Protein AF-A0A452SRJ9-F1 (afdb_monomer_lite)

Foldseek 3Di:
DCPVVNVVVVVVCVVVVVVVVVVVVVVVVVVVVVVCVVVVHDDDPVPDQDPVNDDPPVVVVVVVVVVVVVVVVVVVVVVD

Sequence (80 aa):
LLDDTDILIMIYENDDVKEAVVYNDRMFCIRTALDLTMRQQILLKEQWTKYEEDKFYLELYLKEHLLLVFLIETILIGIR

Organism: Ursus americanus (NCBI:txid9643)

Radius of gyration: 19.87 Å; chains: 1; bounding box: 34×47×52 Å

InterPro domains:
  IPR003197 Cytochrome b-c1 complex subunit 7 [PF02271] (14-64)
  IPR003197 Cytochrome b-c1 complex subunit 7 [PTHR12022] (6-64)
  IPR036544 Cytochrome b-c1 complex subunit 7 superfamily [G3DSA:1.10.1090.10] (2-65)
  IPR036544 Cytochrome b-c1 complex subunit 7 superfamily [SSF81524] (10-64)

Secondary structure (DSSP, 8-state):
---HHHHHHHHHHHHHHHHHHHHHHHHHHHHHHHHHHHTT----GGGSPPGGG---HHHHHHHHHHHHHHHHHHHHHHH-

pLDDT: mean 77.41, std 11.23, range [48.16, 93.69]

Structure (mmCIF, N/CA/C/O backbone):
data_AF-A0A452SRJ9-F1
#
_entry.id   AF-A0A452SRJ9-F1
#
loop_
_atom_site.group_PDB
_atom_site.id
_atom_site.type_symbol
_atom_site.label_atom_id
_atom_site.label_alt_id
_atom_site.label_comp_id
_atom_site.label_asym_id
_atom_site.label_entity_id
_atom_site.label_seq_id
_atom_site.pdbx_PDB_ins_code
_atom_site.Cartn_x
_atom_site.Cartn_y
_atom_site.Cartn_z
_atom_site.occupancy
_atom_site.B_iso_or_equiv
_atom_site.auth_seq_id
_atom_site.auth_comp_id
_atom_site.auth_asym_id
_atom_site.auth_atom_id
_atom_site.pdbx_PDB_model_num
ATOM 1 N N . LEU A 1 1 ? 16.227 29.962 -17.599 1.00 48.16 1 LEU A N 1
ATOM 2 C CA . LEU A 1 1 ? 16.678 28.778 -18.346 1.00 48.16 1 LEU A CA 1
ATOM 3 C C . LEU A 1 1 ? 17.009 27.763 -17.272 1.00 48.16 1 LEU A C 1
ATOM 5 O O . LEU A 1 1 ? 18.039 27.923 -16.642 1.00 48.16 1 LEU A O 1
ATOM 9 N N . LEU A 1 2 ? 16.046 26.907 -16.908 1.00 54.19 2 LEU A N 1
ATOM 10 C CA . LEU A 1 2 ? 16.411 25.657 -16.242 1.00 54.19 2 LEU A CA 1
ATOM 11 C C . LEU A 1 2 ? 17.031 24.839 -17.363 1.00 54.19 2 LEU A C 1
ATOM 13 O O . LEU A 1 2 ? 16.359 24.618 -18.374 1.00 54.19 2 LEU A O 1
ATOM 17 N N . ASP A 1 3 ? 18.307 24.518 -17.235 1.00 59.53 3 ASP A N 1
ATOM 18 C CA . ASP A 1 3 ? 18.989 23.725 -18.244 1.00 59.53 3 ASP A CA 1
ATOM 19 C C . ASP A 1 3 ? 18.386 22.311 -18.212 1.00 59.53 3 ASP A C 1
ATOM 21 O O . ASP A 1 3 ? 17.920 21.862 -17.165 1.00 59.53 3 ASP A O 1
ATOM 25 N N . ASP A 1 4 ? 18.342 21.598 -19.341 1.00 60.97 4 ASP A N 1
ATOM 26 C CA . ASP A 1 4 ? 17.689 20.276 -19.438 1.00 60.97 4 ASP A CA 1
ATOM 27 C C . ASP A 1 4 ? 18.189 19.275 -18.367 1.00 60.97 4 ASP A C 1
ATOM 29 O O . ASP A 1 4 ? 17.472 18.359 -17.962 1.00 60.97 4 ASP A O 1
ATOM 33 N N . THR A 1 5 ? 19.398 19.502 -17.842 1.00 59.12 5 THR A N 1
ATOM 34 C CA . THR A 1 5 ? 19.995 18.809 -16.693 1.00 59.12 5 THR A CA 1
ATOM 35 C C . THR A 1 5 ? 19.249 19.043 -15.372 1.00 59.12 5 THR A C 1
ATOM 37 O O . THR A 1 5 ? 19.056 18.097 -14.614 1.00 59.12 5 THR A O 1
ATOM 40 N N . ASP A 1 6 ? 18.791 20.267 -15.097 1.00 55.75 6 ASP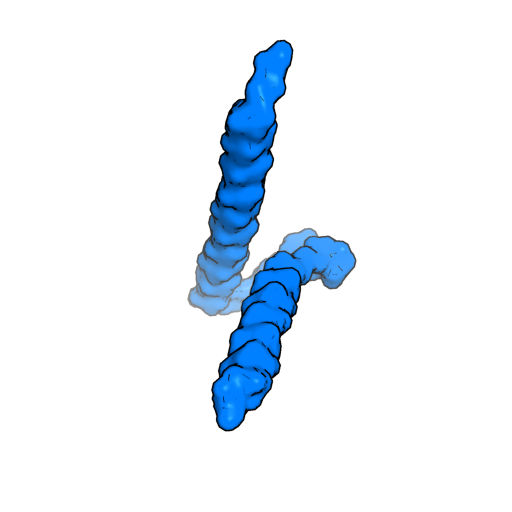 A N 1
ATOM 41 C CA . ASP A 1 6 ? 18.039 20.616 -13.881 1.00 55.75 6 ASP A CA 1
ATOM 42 C C . ASP A 1 6 ? 16.637 19.995 -13.901 1.00 55.75 6 ASP A C 1
ATOM 44 O O . ASP A 1 6 ? 16.119 19.568 -12.868 1.00 55.75 6 ASP A O 1
ATOM 48 N N . ILE A 1 7 ? 16.030 19.901 -15.090 1.00 60.28 7 ILE A N 1
ATOM 49 C CA . ILE A 1 7 ? 14.747 19.217 -15.291 1.00 60.28 7 ILE A CA 1
ATOM 50 C C . ILE A 1 7 ? 14.915 17.712 -15.056 1.00 60.28 7 ILE A C 1
ATOM 52 O O . ILE A 1 7 ? 14.089 17.106 -14.375 1.00 60.28 7 ILE A O 1
ATOM 56 N N . LEU A 1 8 ? 15.994 17.108 -15.566 1.00 59.88 8 LEU A N 1
ATOM 57 C CA . LEU A 1 8 ? 16.268 15.685 -15.374 1.00 59.88 8 LEU A CA 1
ATOM 58 C C . LEU A 1 8 ? 16.509 15.343 -13.897 1.00 59.88 8 LEU A C 1
ATOM 60 O O . LEU A 1 8 ? 15.933 14.376 -13.410 1.00 59.88 8 LEU A O 1
ATOM 64 N N . ILE A 1 9 ? 17.290 16.152 -13.171 1.00 59.41 9 ILE A N 1
ATOM 65 C CA . ILE A 1 9 ? 17.533 15.965 -11.730 1.00 59.41 9 ILE A CA 1
ATOM 66 C C . ILE A 1 9 ? 16.227 16.110 -10.940 1.00 59.41 9 ILE A C 1
ATOM 68 O O . ILE A 1 9 ? 15.934 15.268 -10.097 1.00 59.41 9 ILE A O 1
ATOM 72 N N . MET A 1 10 ? 15.398 17.112 -11.259 1.00 54.78 10 MET A N 1
ATOM 73 C CA . MET A 1 10 ? 14.100 17.279 -10.599 1.00 54.78 10 MET A CA 1
ATOM 74 C C . MET A 1 10 ? 13.128 16.129 -10.856 1.00 54.78 10 MET A C 1
ATOM 76 O O . MET A 1 10 ? 12.310 15.855 -9.985 1.00 54.78 10 MET A O 1
ATOM 80 N N . ILE A 1 11 ? 13.170 15.477 -12.021 1.00 59.75 11 ILE A N 1
ATOM 81 C CA . ILE A 1 11 ? 12.329 14.306 -12.317 1.00 59.75 11 ILE A CA 1
ATOM 82 C C . ILE A 1 11 ? 12.875 13.063 -11.602 1.00 59.75 11 ILE A C 1
ATOM 84 O O . ILE A 1 11 ? 12.098 12.339 -10.984 1.00 59.75 11 ILE A O 1
ATOM 88 N N . TYR A 1 12 ? 14.194 12.857 -11.633 1.00 55.69 12 TYR A N 1
ATOM 89 C CA . TYR A 1 12 ? 14.856 11.694 -11.036 1.00 55.69 12 TYR A CA 1
ATOM 90 C C . TYR A 1 12 ? 14.724 11.685 -9.509 1.00 55.69 12 TYR A C 1
ATOM 92 O O . TYR A 1 12 ? 14.297 10.689 -8.932 1.00 55.69 12 TYR A O 1
ATOM 100 N N . GLU A 1 13 ? 14.968 12.827 -8.853 1.00 58.53 13 GLU A N 1
ATOM 101 C CA . GLU A 1 13 ? 14.718 12.961 -7.415 1.00 58.53 13 GLU A CA 1
ATOM 102 C C . GLU A 1 13 ? 13.240 12.740 -7.085 1.00 58.53 13 GLU A C 1
ATOM 104 O O . GLU A 1 13 ? 12.933 12.133 -6.069 1.00 58.53 13 GLU A O 1
ATOM 109 N N . ASN A 1 14 ? 12.302 13.182 -7.928 1.00 64.50 14 ASN A N 1
ATOM 110 C CA . ASN A 1 14 ? 10.877 12.980 -7.659 1.00 64.50 14 ASN A CA 1
ATOM 111 C C . ASN A 1 14 ? 10.468 11.509 -7.743 1.00 64.50 14 ASN A C 1
ATOM 113 O O . ASN A 1 14 ? 9.648 11.070 -6.942 1.00 64.50 14 ASN A O 1
ATOM 117 N N . ASP A 1 15 ? 10.982 10.760 -8.716 1.00 70.50 15 ASP A N 1
ATOM 118 C CA . ASP A 1 15 ? 10.600 9.362 -8.913 1.00 70.50 15 ASP A CA 1
ATOM 119 C C . ASP A 1 15 ? 11.282 8.438 -7.898 1.00 70.50 15 ASP A C 1
ATOM 121 O O . ASP A 1 15 ? 10.590 7.630 -7.273 1.00 70.50 15 ASP A O 1
ATOM 125 N N . ASP A 1 16 ? 12.566 8.653 -7.599 1.00 68.50 16 ASP A N 1
ATOM 126 C CA . ASP A 1 16 ? 13.265 7.927 -6.530 1.00 68.50 16 ASP A CA 1
ATOM 127 C C . ASP A 1 16 ? 12.652 8.233 -5.150 1.00 68.50 16 ASP A C 1
ATOM 129 O O . ASP A 1 16 ? 12.458 7.338 -4.321 1.00 68.50 16 ASP A O 1
ATOM 133 N N . VAL A 1 17 ? 12.280 9.495 -4.888 1.00 68.19 17 VAL A N 1
ATOM 134 C CA . VAL A 1 17 ? 11.601 9.882 -3.639 1.00 68.19 17 VAL A CA 1
ATOM 135 C C . VAL A 1 17 ? 10.197 9.282 -3.571 1.00 68.19 17 VAL A C 1
ATOM 137 O O . VAL A 1 17 ? 9.794 8.811 -2.506 1.00 68.19 17 VAL A O 1
ATOM 140 N N . LYS A 1 18 ? 9.447 9.236 -4.680 1.00 72.38 18 LYS A N 1
ATOM 141 C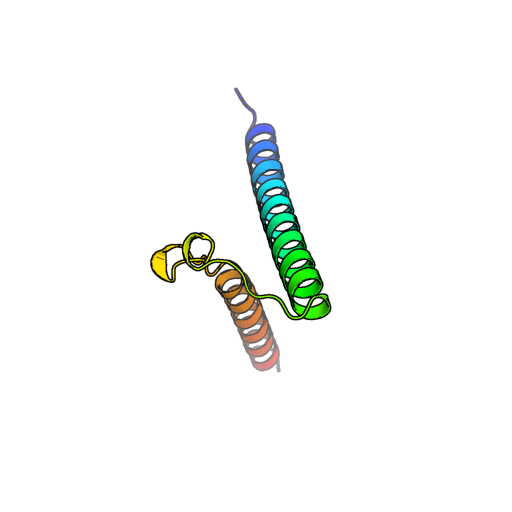 CA . LYS A 1 18 ? 8.141 8.554 -4.725 1.00 72.38 18 LYS A CA 1
ATOM 142 C C . LYS A 1 18 ? 8.282 7.064 -4.436 1.00 72.38 18 LYS A C 1
ATOM 144 O O . LYS A 1 18 ? 7.479 6.530 -3.670 1.00 72.38 18 LYS A O 1
ATOM 149 N N . GLU A 1 19 ? 9.280 6.397 -5.006 1.00 72.25 19 GLU A N 1
ATOM 150 C CA . GLU A 1 19 ? 9.530 4.978 -4.753 1.00 72.25 19 GLU A CA 1
ATOM 151 C C . GLU A 1 19 ? 9.912 4.734 -3.287 1.00 72.25 19 GLU A C 1
ATOM 153 O O . GLU A 1 19 ? 9.354 3.841 -2.642 1.00 72.25 19 GLU A O 1
ATOM 158 N N . ALA A 1 20 ? 10.764 5.588 -2.714 1.00 71.88 20 ALA A N 1
ATOM 159 C CA . ALA A 1 20 ? 11.129 5.531 -1.301 1.00 71.88 20 ALA A CA 1
ATOM 160 C C . ALA A 1 20 ? 9.920 5.727 -0.365 1.00 71.88 20 ALA A C 1
ATOM 162 O O . ALA A 1 20 ? 9.797 5.020 0.639 1.00 71.88 20 ALA A O 1
ATOM 163 N N . VAL A 1 21 ? 8.997 6.637 -0.699 1.00 73.06 21 VAL A N 1
ATOM 164 C CA . VAL A 1 21 ? 7.747 6.842 0.055 1.00 73.06 21 VAL A CA 1
ATOM 165 C C . VAL A 1 21 ? 6.853 5.603 -0.026 1.00 73.06 21 VAL A C 1
ATOM 167 O O . VAL A 1 21 ? 6.407 5.110 1.008 1.00 73.06 21 VAL A O 1
ATOM 170 N N . VAL A 1 22 ? 6.655 5.035 -1.221 1.00 77.62 22 VAL A N 1
ATOM 171 C CA . VAL A 1 22 ? 5.861 3.805 -1.406 1.00 77.62 22 VAL A CA 1
ATOM 172 C C . VAL A 1 22 ? 6.478 2.623 -0.652 1.00 77.62 22 VAL A C 1
ATOM 174 O O . VAL A 1 22 ? 5.758 1.826 -0.046 1.00 77.62 22 VAL A O 1
ATOM 177 N N . TYR A 1 23 ? 7.806 2.500 -0.655 1.00 78.44 23 TYR A N 1
ATOM 178 C CA . TYR A 1 23 ? 8.509 1.468 0.102 1.00 78.44 23 TYR A CA 1
ATOM 179 C C . TYR A 1 23 ? 8.309 1.636 1.614 1.00 78.44 23 TYR A C 1
ATOM 181 O O . TYR A 1 23 ? 8.003 0.663 2.310 1.00 78.44 23 TYR A O 1
ATOM 189 N N . ASN A 1 24 ? 8.438 2.861 2.127 1.00 78.62 24 ASN A N 1
ATOM 190 C CA . ASN A 1 24 ? 8.250 3.150 3.545 1.00 78.62 24 ASN A CA 1
ATOM 191 C C . ASN A 1 24 ? 6.804 2.886 4.000 1.00 78.62 24 ASN A C 1
ATOM 193 O O . ASN A 1 24 ? 6.599 2.241 5.030 1.00 78.62 24 ASN A O 1
ATOM 197 N N . ASP A 1 25 ? 5.813 3.292 3.204 1.00 82.56 25 ASP A N 1
ATOM 198 C CA . ASP A 1 25 ? 4.396 3.029 3.478 1.00 82.56 25 ASP A CA 1
ATOM 199 C C . ASP A 1 25 ? 4.102 1.522 3.506 1.00 82.56 25 ASP A C 1
ATOM 201 O O . ASP A 1 25 ? 3.483 1.021 4.448 1.00 82.56 25 ASP A O 1
ATOM 205 N N . ARG A 1 26 ? 4.627 0.754 2.539 1.00 83.38 26 ARG A N 1
ATOM 206 C CA . ARG A 1 26 ? 4.525 -0.719 2.541 1.00 83.38 26 ARG A CA 1
ATOM 207 C C . ARG A 1 26 ? 5.146 -1.324 3.794 1.00 83.38 26 ARG A C 1
ATOM 209 O O . ARG A 1 26 ? 4.539 -2.186 4.431 1.00 83.38 26 ARG A O 1
ATOM 216 N N . MET A 1 27 ? 6.344 -0.876 4.159 1.00 83.19 27 MET A N 1
ATOM 217 C CA . MET A 1 27 ? 7.054 -1.376 5.333 1.00 83.19 27 MET A CA 1
ATOM 218 C C . MET A 1 27 ? 6.283 -1.068 6.622 1.00 83.19 27 MET A C 1
ATOM 220 O O . MET A 1 27 ? 6.210 -1.912 7.518 1.00 83.19 27 MET A O 1
ATOM 224 N N . PHE A 1 28 ? 5.649 0.102 6.705 1.00 85.12 28 PHE A N 1
ATOM 225 C CA . PHE A 1 28 ? 4.773 0.470 7.811 1.00 85.12 28 PHE A CA 1
ATOM 226 C C . PHE A 1 28 ? 3.523 -0.418 7.882 1.00 85.12 28 PHE A C 1
ATOM 228 O O . PHE A 1 28 ? 3.214 -0.949 8.954 1.00 85.12 28 PHE A O 1
ATOM 235 N N . CYS A 1 29 ? 2.841 -0.643 6.755 1.00 85.88 29 CYS A N 1
ATOM 236 C CA . CYS A 1 29 ? 1.681 -1.535 6.681 1.00 85.88 29 CYS A CA 1
ATOM 237 C C . CYS A 1 29 ? 2.037 -2.9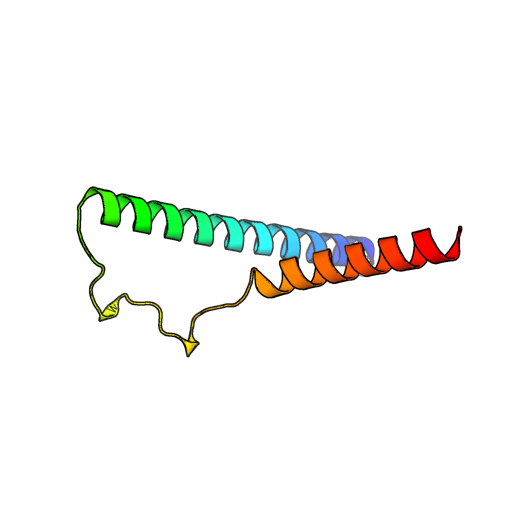63 7.117 1.00 85.88 29 CYS A C 1
ATOM 239 O O . CYS A 1 29 ? 1.337 -3.541 7.947 1.00 85.88 29 CYS A O 1
ATOM 241 N N . ILE A 1 30 ? 3.157 -3.509 6.631 1.00 87.75 30 ILE A N 1
ATOM 242 C CA . ILE A 1 30 ? 3.631 -4.855 6.989 1.00 87.75 30 ILE A CA 1
ATOM 243 C C . ILE A 1 30 ? 3.965 -4.938 8.480 1.00 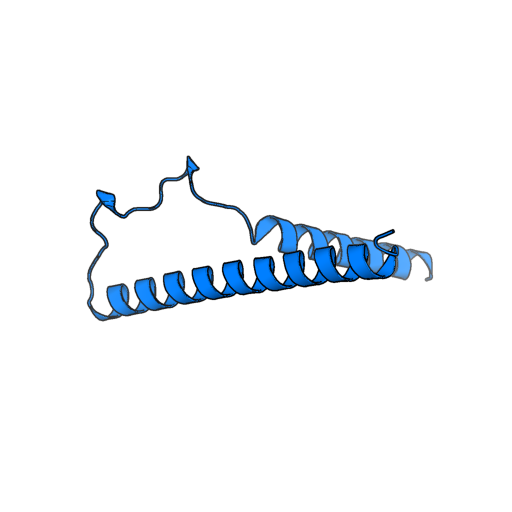87.75 30 ILE A C 1
ATOM 245 O O . ILE A 1 30 ? 3.535 -5.870 9.158 1.00 87.75 30 ILE A O 1
ATOM 249 N N . ARG A 1 31 ? 4.698 -3.956 9.019 1.00 88.88 31 ARG A N 1
ATOM 250 C CA . ARG A 1 31 ? 5.035 -3.911 10.451 1.00 88.88 31 ARG A CA 1
ATOM 251 C C . ARG A 1 31 ? 3.789 -3.829 11.327 1.00 88.88 31 ARG A C 1
ATOM 253 O O . ARG A 1 31 ? 3.736 -4.493 12.357 1.00 88.88 31 ARG A O 1
ATOM 260 N N . THR A 1 32 ? 2.795 -3.052 10.911 1.00 88.25 32 THR A N 1
ATOM 261 C CA . THR A 1 32 ? 1.528 -2.912 11.638 1.00 88.25 32 THR A CA 1
ATOM 262 C C . THR A 1 32 ? 0.714 -4.202 11.575 1.00 88.25 32 THR A C 1
ATOM 264 O O . THR A 1 32 ? 0.237 -4.672 12.604 1.00 88.25 32 THR A O 1
ATOM 267 N N . ALA A 1 33 ? 0.612 -4.836 10.403 1.00 89.00 33 ALA A N 1
ATOM 268 C CA . ALA A 1 33 ? -0.044 -6.135 10.255 1.00 89.00 33 ALA A CA 1
ATOM 269 C C . ALA A 1 33 ? 0.636 -7.218 11.108 1.00 89.00 33 ALA A C 1
ATOM 271 O O . ALA A 1 33 ? -0.045 -8.040 11.725 1.00 89.00 33 ALA A O 1
ATOM 272 N N . LEU A 1 34 ? 1.969 -7.194 11.189 1.00 90.31 34 LEU A N 1
ATOM 273 C CA . LEU A 1 34 ? 2.737 -8.099 12.037 1.00 90.31 34 LEU A CA 1
ATOM 274 C C . LEU A 1 34 ? 2.452 -7.855 13.526 1.00 90.31 34 LEU A C 1
ATOM 276 O O . LEU A 1 34 ? 2.152 -8.810 14.234 1.00 90.31 34 LEU A O 1
ATOM 280 N N . ASP A 1 35 ? 2.481 -6.603 13.996 1.00 91.06 35 ASP A N 1
ATOM 281 C CA . ASP A 1 35 ? 2.160 -6.261 15.393 1.00 91.06 35 ASP A CA 1
ATOM 282 C C . ASP A 1 35 ? 0.725 -6.681 15.766 1.00 91.06 35 ASP A C 1
ATOM 284 O O . ASP A 1 35 ? 0.514 -7.318 16.799 1.00 91.06 35 ASP A O 1
ATOM 288 N N . LEU A 1 36 ? -0.248 -6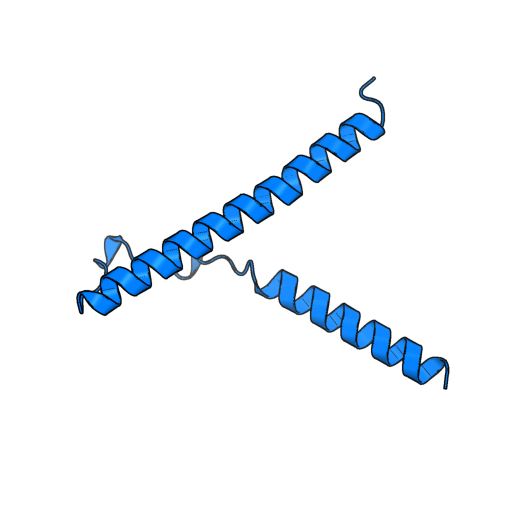.441 14.883 1.00 90.88 36 LEU A N 1
ATOM 289 C CA . LEU A 1 36 ? -1.637 -6.880 15.063 1.00 90.88 36 LEU A CA 1
ATOM 290 C C . LEU A 1 36 ? -1.759 -8.408 15.123 1.00 90.88 36 LEU A C 1
ATOM 292 O O . LEU A 1 36 ? -2.445 -8.942 15.996 1.00 90.88 36 LEU A O 1
ATOM 296 N N . THR A 1 37 ? -1.036 -9.116 14.251 1.00 90.81 37 THR A N 1
ATOM 297 C CA . THR A 1 37 ? -0.993 -10.587 14.240 1.00 90.81 37 THR A CA 1
ATOM 298 C C . THR A 1 37 ? -0.382 -11.128 15.532 1.00 90.81 37 THR A C 1
ATOM 300 O O . THR A 1 37 ? -0.926 -12.057 16.128 1.00 90.81 37 THR A O 1
ATOM 303 N N . MET A 1 38 ? 0.710 -10.521 16.011 1.00 91.12 38 MET A N 1
ATOM 304 C CA . MET A 1 38 ? 1.366 -10.897 17.268 1.00 91.12 38 MET A CA 1
ATOM 305 C C . MET A 1 38 ? 0.452 -10.692 18.480 1.00 91.12 38 MET A C 1
ATOM 307 O O . MET A 1 38 ? 0.489 -11.488 19.416 1.00 91.12 38 MET A O 1
ATOM 311 N N . ARG A 1 39 ? -0.395 -9.657 18.456 1.00 93.69 39 ARG A N 1
ATOM 312 C CA . ARG A 1 39 ? -1.401 -9.391 19.496 1.00 93.69 39 ARG A CA 1
ATOM 313 C C . ARG A 1 39 ? -2.685 -10.208 19.334 1.00 93.69 39 ARG A C 1
ATOM 315 O O . ARG A 1 39 ? -3.546 -10.118 20.203 1.00 93.69 39 ARG A O 1
ATOM 322 N N . GLN A 1 40 ? -2.827 -10.982 18.251 1.00 87.94 40 GLN A N 1
ATOM 323 C CA . GLN A 1 40 ? -4.070 -11.664 17.861 1.00 87.94 40 GLN A CA 1
ATOM 324 C C . GLN A 1 40 ? -5.270 -10.701 17.772 1.00 87.94 40 GLN A C 1
ATOM 326 O O . GLN A 1 40 ? -6.397 -11.041 18.130 1.00 87.94 40 GLN A O 1
ATOM 331 N N . GLN A 1 41 ? -5.016 -9.474 17.312 1.00 89.00 41 GLN A N 1
ATOM 332 C CA . GLN A 1 41 ? -6.005 -8.409 17.176 1.00 89.00 41 GLN A CA 1
ATOM 333 C C . GLN A 1 41 ? -6.259 -8.090 15.702 1.00 89.00 41 GLN A C 1
ATOM 335 O O . GLN A 1 41 ? -5.404 -8.283 14.842 1.00 89.00 41 GLN A O 1
ATOM 340 N N . ILE A 1 42 ? -7.454 -7.578 15.420 1.00 88.25 42 ILE A N 1
ATOM 341 C CA . ILE A 1 42 ? -7.860 -7.105 14.095 1.00 88.25 42 ILE A CA 1
ATOM 342 C C . ILE A 1 42 ? -8.089 -5.595 14.128 1.00 88.25 42 ILE A C 1
ATOM 344 O O . ILE A 1 42 ? -8.488 -5.043 15.154 1.00 88.25 42 ILE A O 1
ATOM 348 N N . LEU A 1 43 ? -7.858 -4.933 12.993 1.00 87.44 43 LEU A N 1
ATOM 349 C CA . LEU A 1 43 ? -8.184 -3.517 12.815 1.00 87.44 43 LEU A CA 1
ATOM 350 C C . LEU A 1 43 ? -9.690 -3.280 12.954 1.00 87.44 43 LEU A C 1
ATOM 352 O O . LEU A 1 43 ? -10.503 -4.126 12.567 1.00 87.44 43 LEU A O 1
ATOM 356 N N . LEU A 1 44 ? -10.058 -2.100 13.450 1.00 87.12 44 LEU A N 1
ATOM 357 C CA . LEU A 1 44 ? -11.444 -1.640 13.444 1.00 87.12 44 LEU A CA 1
ATOM 358 C C . LEU A 1 44 ? -11.918 -1.450 11.998 1.00 87.12 44 LEU A C 1
ATOM 360 O O . LEU A 1 44 ? -11.143 -1.018 11.147 1.00 87.12 44 LEU A O 1
ATOM 364 N N . LYS A 1 45 ? -13.196 -1.741 11.719 1.00 83.12 45 LYS A N 1
ATOM 365 C CA . LYS A 1 45 ? -13.764 -1.690 10.354 1.00 83.12 45 LYS A CA 1
ATOM 366 C C . LYS A 1 45 ? -13.590 -0.336 9.661 1.00 83.12 45 LYS A C 1
ATOM 368 O O . LYS A 1 45 ? -13.460 -0.289 8.448 1.00 83.12 45 LYS A O 1
ATOM 373 N N . GLU A 1 46 ? -13.583 0.748 10.427 1.00 86.25 46 GLU A N 1
ATOM 374 C CA . GLU A 1 46 ? -13.368 2.115 9.931 1.00 86.25 46 GLU A CA 1
ATOM 375 C C . GLU A 1 46 ? -11.950 2.330 9.385 1.00 86.25 46 GLU A C 1
ATOM 377 O O . GLU A 1 46 ? -11.741 3.192 8.539 1.00 86.25 46 GLU A O 1
ATOM 382 N N . GLN A 1 47 ? -10.982 1.539 9.859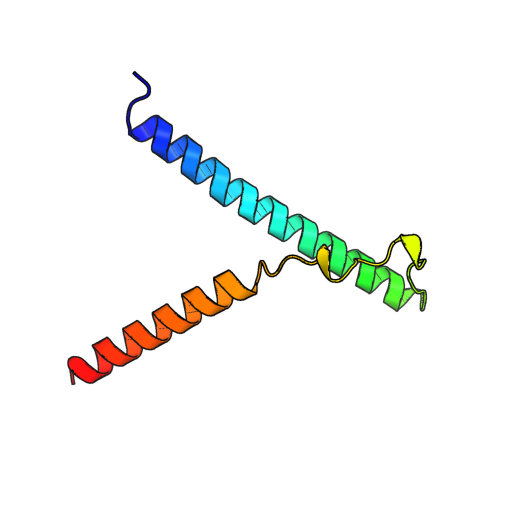 1.00 83.19 47 GLN A N 1
ATOM 383 C CA . GLN A 1 47 ? -9.576 1.593 9.458 1.00 83.19 47 GLN A CA 1
ATOM 384 C C . GLN A 1 47 ? -9.242 0.579 8.357 1.00 83.19 47 GLN A C 1
ATOM 386 O O . GLN A 1 47 ? -8.075 0.429 7.997 1.00 83.19 47 GLN A O 1
ATOM 391 N N . TRP A 1 48 ? -10.231 -0.169 7.858 1.00 86.75 48 TRP A N 1
ATOM 392 C CA . TRP A 1 48 ? -10.005 -1.121 6.778 1.00 86.75 48 TRP A CA 1
ATOM 393 C C . TRP A 1 48 ? -9.847 -0.374 5.463 1.00 86.75 48 TRP A C 1
ATOM 395 O O . TRP A 1 48 ? -10.690 0.444 5.094 1.00 86.75 48 TRP A O 1
ATOM 405 N N . THR A 1 49 ? -8.777 -0.697 4.743 1.00 83.69 49 THR A N 1
ATOM 406 C CA . THR A 1 49 ? -8.556 -0.198 3.391 1.00 83.69 49 THR A CA 1
ATOM 407 C C . THR A 1 49 ? -9.717 -0.640 2.509 1.00 83.69 49 THR A C 1
ATOM 409 O O . THR A 1 49 ? -10.033 -1.831 2.425 1.00 83.69 49 THR A O 1
ATOM 412 N N . LYS A 1 50 ? -10.385 0.322 1.874 1.00 86.38 50 LYS A N 1
ATOM 413 C CA . LYS A 1 50 ? -11.442 0.016 0.911 1.00 86.38 50 LYS A CA 1
ATOM 414 C C . LYS A 1 50 ? -10.818 -0.490 -0.380 1.00 86.38 50 LYS A C 1
ATOM 416 O O . LYS A 1 50 ? -9.742 -0.050 -0.765 1.00 86.38 50 LYS A O 1
ATOM 421 N N . TYR A 1 51 ? -11.547 -1.349 -1.083 1.00 76.81 51 TYR A N 1
ATOM 422 C CA . TYR A 1 51 ? -11.105 -1.889 -2.368 1.00 76.81 51 TYR A CA 1
ATOM 423 C C . TYR A 1 51 ? -10.793 -0.792 -3.400 1.00 76.81 51 TYR A C 1
ATOM 425 O O . TYR A 1 51 ? -9.805 -0.876 -4.114 1.00 76.81 51 TYR A O 1
ATOM 433 N N . GLU A 1 52 ? -11.602 0.268 -3.436 1.00 80.88 52 GLU A N 1
ATOM 434 C CA . GLU A 1 52 ? -11.436 1.398 -4.365 1.00 80.88 52 GLU A CA 1
ATOM 435 C C . GLU A 1 52 ? -10.196 2.257 -4.067 1.00 80.88 52 GLU A C 1
ATOM 437 O O . GLU A 1 52 ? -9.710 2.972 -4.940 1.00 80.88 52 GLU A O 1
ATOM 442 N N . GLU A 1 53 ? -9.699 2.207 -2.829 1.00 76.75 53 GLU A N 1
ATOM 443 C CA . GLU A 1 53 ? -8.553 2.987 -2.355 1.00 76.75 53 GLU A CA 1
ATOM 444 C C . GLU A 1 53 ? -7.247 2.176 -2.415 1.00 76.75 53 GLU A C 1
ATOM 446 O O . GLU A 1 53 ? -6.169 2.741 -2.205 1.00 76.75 53 GLU A O 1
ATOM 451 N N . ASP A 1 54 ? -7.330 0.871 -2.706 1.00 76.56 54 ASP A N 1
ATOM 452 C CA . ASP A 1 54 ? -6.163 0.009 -2.848 1.00 76.56 54 ASP A CA 1
ATOM 453 C C . ASP A 1 54 ? -5.436 0.308 -4.161 1.00 76.56 54 ASP A C 1
ATOM 455 O O . ASP A 1 54 ? -6.023 0.399 -5.242 1.00 76.56 54 ASP A O 1
ATOM 459 N N . LYS A 1 55 ? -4.127 0.506 -4.061 1.00 75.31 55 LYS A N 1
ATOM 460 C CA . LYS A 1 55 ? -3.302 0.959 -5.176 1.00 75.31 55 LYS A CA 1
ATOM 461 C C . LYS A 1 55 ? -2.381 -0.170 -5.605 1.00 75.31 55 LYS A C 1
ATOM 463 O O . LYS A 1 55 ? -1.485 -0.579 -4.865 1.00 75.31 55 LYS A O 1
ATOM 468 N N . PHE A 1 56 ? -2.543 -0.618 -6.848 1.00 74.50 56 PHE A N 1
ATOM 469 C CA . PHE A 1 56 ? -1.782 -1.719 -7.451 1.00 74.50 56 PHE A CA 1
ATOM 470 C C . PHE A 1 56 ? -0.352 -1.329 -7.861 1.00 74.50 56 PHE A C 1
ATOM 472 O O . PHE A 1 56 ? 0.101 -1.569 -8.977 1.00 74.50 56 PHE A O 1
ATOM 479 N N . TYR A 1 57 ? 0.407 -0.741 -6.940 1.00 70.50 57 TYR A N 1
ATOM 480 C CA . TYR A 1 57 ? 1.778 -0.289 -7.184 1.00 70.50 57 TYR A CA 1
ATOM 481 C C . TYR A 1 57 ? 2.738 -1.420 -7.582 1.00 70.50 57 TYR A C 1
ATOM 483 O O . TYR A 1 57 ? 3.733 -1.184 -8.255 1.00 70.50 57 TYR A O 1
ATOM 491 N N . LEU A 1 58 ? 2.487 -2.648 -7.119 1.00 70.06 58 LEU A N 1
ATOM 492 C CA . LEU A 1 58 ? 3.353 -3.795 -7.404 1.00 70.06 58 LEU A CA 1
ATOM 493 C C . LEU A 1 58 ? 3.066 -4.408 -8.781 1.00 70.06 58 LEU A C 1
ATOM 495 O O . LEU A 1 58 ? 3.959 -4.991 -9.387 1.00 70.06 58 LEU A O 1
ATOM 499 N N . GLU A 1 59 ? 1.840 -4.256 -9.284 1.00 76.19 59 GLU A N 1
ATOM 500 C CA . GLU A 1 59 ? 1.431 -4.816 -10.573 1.00 76.19 59 GLU A CA 1
ATOM 501 C C . GLU A 1 59 ? 2.204 -4.177 -11.731 1.00 76.19 59 GLU A C 1
ATOM 503 O O . GLU A 1 59 ? 2.661 -4.885 -12.625 1.00 76.19 59 GLU A O 1
ATOM 508 N N . LEU A 1 60 ? 2.423 -2.859 -11.675 1.00 76.00 60 LEU A N 1
ATOM 509 C CA . LEU A 1 60 ? 3.228 -2.133 -12.662 1.00 76.00 60 LEU A CA 1
ATOM 510 C C . LEU A 1 60 ? 4.663 -2.672 -12.720 1.00 76.00 60 LEU A C 1
ATOM 512 O O . LEU A 1 60 ? 5.136 -3.043 -13.791 1.00 76.00 60 LEU A O 1
ATOM 516 N N . TYR A 1 61 ? 5.303 -2.818 -11.558 1.00 71.31 61 TYR A N 1
ATOM 517 C CA . TYR A 1 61 ? 6.683 -3.297 -11.457 1.00 71.31 61 TYR A CA 1
ATOM 518 C C . TYR A 1 61 ? 6.825 -4.750 -11.936 1.00 71.31 61 TYR A C 1
ATOM 520 O O . TYR A 1 61 ? 7.736 -5.095 -12.687 1.00 71.31 61 TYR A O 1
ATOM 528 N N . LEU A 1 62 ? 5.881 -5.619 -11.555 1.00 75.50 62 LEU A N 1
ATOM 529 C CA . LEU A 1 62 ? 5.858 -7.013 -12.009 1.00 75.50 62 LEU A CA 1
ATOM 530 C C . LEU A 1 62 ? 5.643 -7.115 -13.522 1.00 75.50 62 LEU A C 1
ATOM 532 O O . LEU A 1 62 ? 6.269 -7.949 -14.176 1.00 75.50 62 LEU A O 1
ATOM 536 N N . LYS A 1 63 ? 4.782 -6.265 -14.087 1.00 80.56 63 LYS A N 1
ATOM 537 C CA . LYS A 1 63 ? 4.500 -6.236 -15.523 1.00 80.56 63 LYS A CA 1
ATOM 538 C C . LYS A 1 63 ? 5.707 -5.765 -16.328 1.00 80.56 63 LYS A C 1
ATOM 540 O O . LYS A 1 63 ? 6.020 -6.386 -17.340 1.00 80.56 63 LYS A O 1
ATOM 545 N N . GLU A 1 64 ? 6.395 -4.718 -15.882 1.00 80.38 64 GLU A N 1
ATOM 546 C CA . GLU A 1 64 ? 7.624 -4.237 -16.521 1.00 80.38 64 GLU A CA 1
ATOM 547 C C . GLU A 1 64 ? 8.708 -5.313 -16.525 1.00 80.38 64 GLU A C 1
ATOM 549 O O . GLU A 1 64 ? 9.231 -5.648 -17.587 1.00 80.38 64 GLU A O 1
ATOM 554 N N . HIS A 1 65 ? 8.979 -5.935 -15.374 1.00 80.25 65 HIS A N 1
ATOM 555 C CA . HIS A 1 65 ? 9.965 -7.012 -15.276 1.00 80.25 65 HIS A CA 1
ATOM 556 C C . HIS A 1 65 ? 9.599 -8.225 -16.140 1.00 80.25 65 HIS A C 1
ATOM 558 O O . HIS A 1 65 ? 10.469 -8.782 -16.808 1.00 80.25 65 HIS A O 1
ATOM 564 N N . LEU A 1 66 ? 8.323 -8.622 -16.178 1.00 85.00 66 LEU A N 1
ATOM 565 C CA . LEU A 1 66 ? 7.855 -9.727 -17.018 1.00 85.00 66 LEU A CA 1
ATOM 566 C C . LEU A 1 66 ? 8.031 -9.422 -18.513 1.00 85.00 66 LEU A C 1
ATOM 568 O O . LEU A 1 66 ? 8.495 -10.277 -19.266 1.00 85.00 66 LEU A O 1
ATOM 572 N N . LEU A 1 67 ? 7.691 -8.202 -18.941 1.00 84.75 67 LEU A N 1
ATOM 573 C CA . LEU A 1 67 ? 7.884 -7.754 -20.322 1.00 84.75 67 LEU A CA 1
ATOM 574 C C . LEU A 1 67 ? 9.367 -7.726 -20.701 1.00 84.75 67 LEU A C 1
ATOM 576 O O . LEU A 1 67 ? 9.722 -8.105 -21.815 1.00 84.75 67 LEU A O 1
ATOM 580 N N . LEU A 1 68 ? 10.232 -7.318 -19.774 1.00 85.38 68 LEU A N 1
ATOM 581 C CA . LEU A 1 68 ? 11.674 -7.245 -19.987 1.00 85.38 68 LEU A CA 1
ATOM 582 C C . LEU A 1 68 ? 12.294 -8.647 -20.095 1.00 85.38 68 LEU A C 1
ATOM 584 O O . LEU A 1 68 ? 13.095 -8.889 -20.995 1.00 85.38 68 LEU A O 1
ATOM 588 N N . VAL A 1 69 ? 11.859 -9.598 -19.262 1.00 87.44 69 VAL A N 1
ATOM 589 C CA . VAL A 1 69 ? 12.236 -11.019 -19.381 1.00 87.44 69 VAL A CA 1
ATOM 590 C C . VAL A 1 69 ? 11.780 -11.593 -20.723 1.00 87.44 69 VAL A C 1
ATOM 592 O O . VAL A 1 69 ? 12.585 -12.192 -21.431 1.00 87.44 69 VAL A O 1
ATOM 595 N N . PHE A 1 70 ? 10.533 -11.343 -21.124 1.00 87.31 70 PHE A N 1
ATOM 596 C CA . PHE A 1 70 ? 10.000 -11.808 -22.406 1.00 87.31 70 PHE A CA 1
ATOM 597 C C . PHE A 1 70 ? 10.760 -11.223 -23.609 1.00 87.31 70 PHE A C 1
ATOM 599 O O . PHE A 1 70 ? 11.036 -11.920 -24.590 1.00 87.31 70 PHE A O 1
ATOM 606 N N . LEU A 1 71 ? 11.144 -9.946 -23.529 1.00 86.75 71 LEU A N 1
ATOM 607 C CA . LEU A 1 71 ? 11.956 -9.285 -24.546 1.00 86.75 71 LEU A CA 1
ATOM 608 C C . LEU A 1 71 ? 13.354 -9.914 -24.635 1.00 86.75 71 LEU A C 1
ATOM 610 O O . LEU A 1 71 ? 13.818 -10.206 -25.737 1.00 86.75 71 LEU A O 1
ATOM 614 N N . ILE A 1 72 ? 14.003 -10.165 -23.494 1.00 87.88 72 ILE A N 1
ATOM 615 C CA . ILE A 1 72 ? 15.313 -10.827 -23.437 1.00 87.88 72 ILE A CA 1
ATOM 616 C C . ILE A 1 72 ? 15.230 -12.236 -24.029 1.00 87.88 72 ILE A C 1
ATOM 618 O O . ILE A 1 72 ? 16.079 -12.595 -24.841 1.00 87.88 72 ILE A O 1
ATOM 622 N N . GLU A 1 73 ? 14.209 -13.019 -23.676 1.00 88.44 73 GLU A N 1
ATOM 623 C CA . GLU A 1 73 ? 14.010 -14.364 -24.225 1.00 88.44 73 GLU A CA 1
ATOM 624 C C . GLU A 1 73 ? 13.803 -14.331 -25.742 1.00 88.44 73 GLU A C 1
ATOM 626 O O . GLU A 1 73 ? 14.436 -15.097 -26.466 1.00 88.44 73 GLU A O 1
ATOM 631 N N . THR A 1 74 ? 12.987 -13.400 -26.241 1.00 86.19 74 THR A N 1
ATOM 632 C CA . THR A 1 74 ? 12.734 -13.241 -27.682 1.00 86.19 74 THR A CA 1
ATOM 633 C C . THR A 1 74 ? 14.010 -12.871 -28.443 1.00 86.19 74 THR A C 1
ATOM 635 O O . THR A 1 74 ? 14.287 -13.434 -29.502 1.00 86.19 74 THR A O 1
ATOM 638 N N . ILE A 1 75 ? 14.818 -11.957 -27.898 1.00 88.81 75 ILE A N 1
ATOM 639 C CA . ILE A 1 75 ? 16.104 -11.560 -28.487 1.00 88.81 75 ILE A CA 1
ATOM 640 C C . ILE A 1 75 ? 17.096 -12.730 -28.449 1.00 88.81 75 ILE A C 1
ATOM 642 O O . ILE A 1 75 ? 17.758 -13.006 -29.446 1.00 88.81 75 ILE A O 1
ATOM 646 N N . LEU A 1 76 ? 17.180 -13.449 -27.328 1.00 81.75 76 LEU A N 1
ATOM 647 C CA . LEU A 1 76 ? 18.092 -14.580 -27.155 1.00 81.75 76 LEU A CA 1
ATOM 648 C C . LEU A 1 76 ? 17.749 -15.749 -28.090 1.00 81.75 76 LEU A C 1
ATOM 650 O O . LEU A 1 76 ? 18.653 -16.375 -28.640 1.00 81.75 76 LEU A O 1
ATOM 654 N N . ILE A 1 77 ? 16.458 -16.019 -28.300 1.00 82.00 77 ILE A N 1
ATOM 655 C CA . ILE A 1 77 ? 15.970 -17.015 -29.263 1.00 82.00 77 ILE A CA 1
ATOM 656 C C . ILE A 1 77 ? 16.243 -16.560 -30.701 1.00 82.00 77 ILE A C 1
ATOM 658 O O . ILE A 1 77 ? 16.631 -17.382 -31.519 1.00 82.00 77 ILE A O 1
ATOM 662 N N . GLY A 1 78 ? 16.084 -15.269 -31.012 1.00 72.94 78 GLY A N 1
ATOM 663 C CA . GLY A 1 78 ? 16.329 -14.726 -32.354 1.00 72.94 78 GLY A CA 1
ATOM 664 C C . GLY A 1 78 ? 17.806 -14.627 -32.760 1.00 72.94 78 GLY A C 1
ATOM 665 O O . GLY A 1 78 ? 18.098 -14.511 -33.947 1.00 72.94 78 GLY A O 1
ATOM 666 N N . ILE A 1 79 ? 18.735 -14.663 -31.799 1.00 72.31 79 ILE A N 1
ATOM 667 C CA . ILE A 1 79 ? 20.192 -14.666 -32.039 1.00 72.31 79 ILE A CA 1
ATOM 668 C C . ILE A 1 79 ? 20.743 -16.097 -32.232 1.00 72.31 79 ILE A C 1
ATOM 670 O O . ILE A 1 79 ? 21.863 -16.256 -32.723 1.00 72.31 79 ILE A O 1
ATOM 674 N N . ARG A 1 80 ? 19.980 -17.133 -31.859 1.00 61.19 80 ARG A N 1
ATOM 675 C CA . ARG A 1 80 ? 20.376 -18.547 -31.938 1.00 61.19 80 ARG A CA 1
ATOM 676 C C . ARG A 1 80 ? 19.917 -19.210 -33.235 1.00 61.19 80 ARG A C 1
ATOM 678 O O . ARG A 1 80 ? 20.701 -20.046 -33.740 1.00 61.19 80 ARG A O 1
#